Protein AF-A0A1M2V8R2-F1 (afdb_monomer)

Solvent-accessible surface area (backbone atoms only — not comparable to full-atom values): 4317 Å² total; per-residue (Å²): 137,83,82,82,78,79,81,82,78,80,81,82,78,52,76,64,57,72,52,54,67,76,41,49,65,59,53,52,51,46,53,51,49,54,53,52,52,50,53,53,47,58,49,49,56,61,29,86,89,32,34,79,36,91,84,39,92,53,29,74,59,50,55,58,63,71,73,112

Foldseek 3Di:
DDDDDDDPDPPPPDPPCVPPVVCVVVVVVVVVVCVVVVVVVVVVCVDPVNLCPPPSPCNVVSVVVVVD

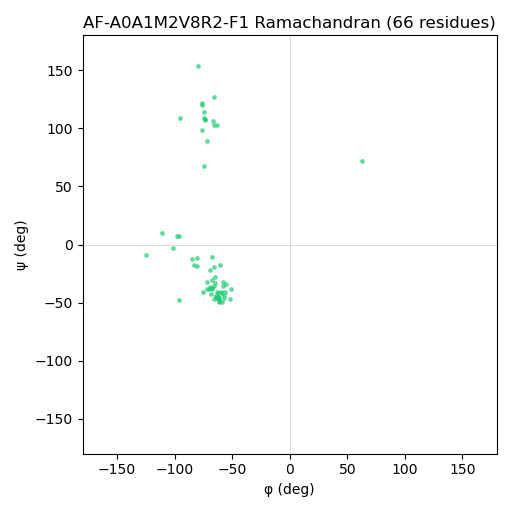Mean predicted aligned error: 10.62 Å

Structure (mmCIF, N/CA/C/O backbone):
data_AF-A0A1M2V8R2-F1
#
_entry.id   AF-A0A1M2V8R2-F1
#
loop_
_atom_site.group_PDB
_atom_site.id
_atom_site.type_symbol
_atom_site.label_atom_id
_atom_site.label_alt_id
_atom_site.label_comp_id
_atom_site.label_asym_id
_atom_site.label_entity_id
_atom_site.label_seq_id
_atom_site.pdbx_PDB_ins_code
_atom_site.Cartn_x
_atom_site.Cartn_y
_atom_site.Cartn_z
_atom_site.occupancy
_atom_site.B_iso_or_equiv
_atom_site.auth_seq_id
_atom_site.auth_comp_id
_atom_site.auth_asym_id
_atom_site.auth_atom_id
_atom_site.pdbx_PDB_model_num
ATOM 1 N N . MET A 1 1 ? -56.706 11.838 31.094 1.00 48.53 1 MET A N 1
ATOM 2 C CA . MET A 1 1 ? -55.506 10.998 31.294 1.00 48.53 1 MET A CA 1
ATOM 3 C C . MET A 1 1 ? -54.791 10.871 29.955 1.00 48.53 1 MET A C 1
ATOM 5 O O . MET A 1 1 ? -55.114 9.975 29.190 1.00 48.53 1 MET A O 1
ATOM 9 N N . SER A 1 2 ? -53.888 11.803 29.636 1.00 52.72 2 SER A N 1
ATOM 10 C CA . SER A 1 2 ? -53.021 11.698 28.454 1.00 52.72 2 SER A CA 1
ATOM 11 C C . SER A 1 2 ? -51.699 11.101 28.903 1.00 52.72 2 SER A C 1
ATOM 13 O O . SER A 1 2 ? -50.951 11.739 29.639 1.00 52.72 2 SER A O 1
ATOM 15 N N . GLN A 1 3 ? -51.450 9.852 28.521 1.00 58.88 3 GLN A N 1
ATOM 16 C CA . GLN A 1 3 ? -50.177 9.196 28.782 1.00 58.88 3 GLN A CA 1
ATOM 17 C C . GLN A 1 3 ? -49.134 9.770 27.821 1.00 58.88 3 GLN A C 1
ATOM 19 O O . GLN A 1 3 ? -49.239 9.612 26.606 1.00 58.88 3 GLN A O 1
ATOM 24 N N . HIS A 1 4 ? -48.148 10.475 28.370 1.00 59.22 4 HIS A N 1
ATOM 25 C CA . HIS A 1 4 ? -46.989 10.939 27.623 1.00 59.22 4 HIS A CA 1
ATOM 26 C C . HIS A 1 4 ? -46.086 9.730 27.355 1.00 59.22 4 HIS A C 1
ATOM 28 O O . HIS A 1 4 ? -45.454 9.205 28.267 1.00 59.22 4 HIS A O 1
ATOM 34 N N . VAL A 1 5 ? -46.043 9.272 26.105 1.00 67.88 5 VAL A N 1
ATOM 35 C CA . VAL A 1 5 ? -45.083 8.257 25.654 1.00 67.88 5 VAL A CA 1
ATOM 36 C C . VAL A 1 5 ? -43.723 8.946 25.482 1.00 67.88 5 VAL A C 1
ATOM 38 O O . VAL A 1 5 ? -43.648 9.910 24.715 1.00 67.88 5 VAL A O 1
ATOM 41 N N . PRO A 1 6 ? -42.655 8.535 26.190 1.00 60.50 6 PRO A N 1
ATOM 42 C CA . PRO A 1 6 ? -41.335 9.115 25.990 1.00 60.50 6 PRO A CA 1
ATOM 43 C C . PRO A 1 6 ? -40.716 8.567 24.698 1.00 60.50 6 PRO A C 1
ATOM 45 O O . PRO A 1 6 ? -40.550 7.359 24.533 1.00 60.50 6 PRO A O 1
ATOM 48 N N . LEU A 1 7 ? -40.368 9.466 23.773 1.00 66.44 7 LEU A N 1
ATOM 49 C CA . LEU A 1 7 ? -39.612 9.138 22.564 1.00 66.44 7 LEU A CA 1
ATOM 50 C C . LEU A 1 7 ? -38.198 8.706 22.970 1.00 66.44 7 LEU A C 1
ATOM 52 O O . LEU A 1 7 ? -37.372 9.525 23.383 1.00 66.44 7 LEU A O 1
ATOM 56 N N . GLN A 1 8 ? -37.945 7.404 22.881 1.00 59.78 8 GLN A N 1
ATOM 57 C CA . GLN A 1 8 ? -36.669 6.777 23.196 1.00 59.78 8 GLN A CA 1
ATOM 58 C C . GLN A 1 8 ? -35.599 7.302 22.222 1.00 59.78 8 GLN A C 1
ATOM 60 O O . GLN A 1 8 ? -35.571 6.940 21.050 1.00 59.78 8 GLN A O 1
ATOM 65 N N . HIS A 1 9 ? -34.758 8.225 22.695 1.00 58.88 9 HIS A N 1
ATOM 66 C CA . HIS A 1 9 ? -33.647 8.783 21.928 1.00 58.88 9 HIS A CA 1
ATOM 67 C C . HIS A 1 9 ? -32.530 7.737 21.821 1.00 58.88 9 HIS A C 1
ATOM 69 O O . HIS A 1 9 ? -31.824 7.454 22.789 1.00 58.88 9 HIS A O 1
ATOM 75 N N . SER A 1 10 ? -32.369 7.154 20.636 1.00 58.53 10 SER A N 1
ATOM 76 C CA . SER A 1 10 ? -31.273 6.244 20.304 1.00 58.53 10 SER A CA 1
ATOM 77 C C . SER A 1 10 ? -29.937 6.994 20.329 1.00 58.53 10 SER A C 1
ATOM 79 O O . SER A 1 10 ? -29.598 7.730 19.403 1.00 58.53 10 SER A O 1
ATOM 81 N N . HIS A 1 11 ? -29.155 6.819 21.394 1.00 59.44 11 HIS A N 1
ATOM 82 C CA . HIS A 1 11 ? -27.786 7.324 21.470 1.00 59.44 11 HIS A CA 1
ATOM 83 C C . HIS A 1 11 ? -26.870 6.506 20.546 1.00 59.44 11 HIS A C 1
ATOM 85 O O . HIS A 1 11 ? -26.256 5.528 20.967 1.00 59.44 11 HIS A O 1
ATOM 91 N N . HIS A 1 12 ? -26.739 6.913 19.283 1.00 61.06 12 HIS A N 1
ATOM 92 C CA . HIS A 1 12 ? -25.721 6.389 18.369 1.00 61.06 12 HIS A CA 1
ATOM 93 C C . HIS A 1 12 ? -24.339 6.961 18.726 1.00 61.06 12 HIS A C 1
ATOM 95 O O . HIS A 1 12 ? -23.760 7.756 17.988 1.00 61.06 12 HIS A O 1
ATOM 101 N N . HIS A 1 13 ? -23.798 6.578 19.882 1.00 59.69 13 HIS A N 1
ATOM 102 C CA . HIS A 1 13 ? -22.420 6.906 20.222 1.00 59.69 13 HIS A CA 1
ATOM 103 C C . HIS A 1 13 ? -21.464 5.985 19.450 1.00 59.69 13 HIS A C 1
ATOM 105 O O . HIS A 1 13 ? -21.156 4.866 19.847 1.00 59.69 13 HIS A O 1
ATOM 111 N N . THR A 1 14 ? -20.949 6.531 18.348 1.00 63.16 14 THR A N 1
ATOM 112 C CA . THR A 1 14 ? -19.611 6.254 17.805 1.00 63.16 14 THR A CA 1
ATOM 113 C C . THR A 1 14 ? -19.311 4.819 17.346 1.00 63.16 14 THR A C 1
ATOM 115 O O . THR A 1 14 ? -18.457 4.138 17.907 1.00 63.16 14 THR A O 1
ATOM 118 N N . SER A 1 15 ? -19.903 4.399 16.226 1.00 63.94 15 SER A N 1
ATOM 119 C CA . SER A 1 15 ? -19.515 3.169 15.508 1.00 63.94 15 SER A CA 1
ATOM 120 C C . SER A 1 15 ? -18.040 3.161 15.068 1.00 63.94 15 SER A C 1
ATOM 122 O O . SER A 1 15 ? -17.391 2.119 15.063 1.00 63.94 15 SER A O 1
ATOM 124 N N . PHE A 1 16 ? -17.474 4.330 14.750 1.00 71.56 16 PHE A N 1
ATOM 125 C CA . PHE A 1 16 ? -16.078 4.448 14.319 1.00 71.56 16 PHE A CA 1
ATOM 126 C C . PHE A 1 16 ? -15.070 4.181 15.449 1.00 71.56 16 PHE A C 1
ATOM 128 O O . PHE A 1 16 ? -14.040 3.548 15.222 1.00 71.56 16 PHE A O 1
ATOM 135 N N . THR A 1 17 ? -15.353 4.622 16.682 1.00 78.38 17 TH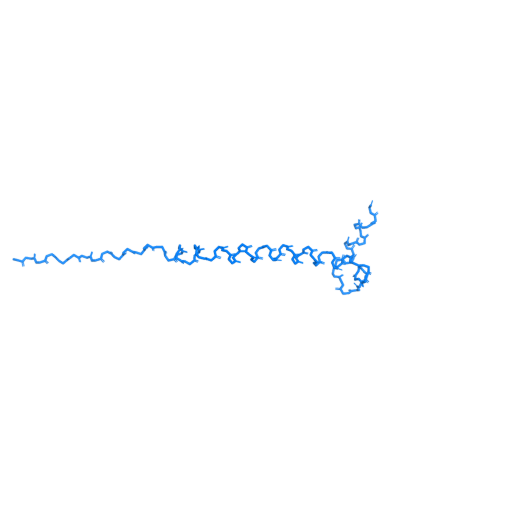R A N 1
ATOM 136 C CA . THR A 1 17 ? -14.407 4.472 17.805 1.00 78.38 17 THR A CA 1
ATOM 137 C C . THR A 1 17 ? -14.320 3.017 18.265 1.00 78.38 17 THR A C 1
ATOM 139 O O . THR A 1 17 ? -13.237 2.570 18.632 1.00 78.38 17 THR A O 1
ATOM 142 N N . GLN A 1 18 ? -15.413 2.254 18.163 1.00 83.44 18 GLN A N 1
ATOM 143 C CA . GLN A 1 18 ? -15.455 0.825 18.494 1.00 83.44 18 GLN A CA 1
ATOM 144 C C . GLN A 1 18 ? -14.584 -0.031 17.565 1.00 83.44 18 GLN A C 1
ATOM 146 O O . GLN A 1 18 ? -14.070 -1.058 17.998 1.00 83.44 18 GLN A O 1
ATOM 151 N N . VAL A 1 19 ? -14.373 0.405 16.318 1.00 86.31 19 VAL A N 1
ATOM 152 C CA . VAL A 1 19 ? -13.545 -0.315 15.336 1.00 86.31 19 VAL A CA 1
ATOM 153 C C . VAL A 1 19 ? -12.118 0.229 15.298 1.00 86.31 19 VAL A C 1
ATOM 155 O O . VAL A 1 19 ? -11.163 -0.537 15.374 1.00 86.31 19 VAL A O 1
ATOM 158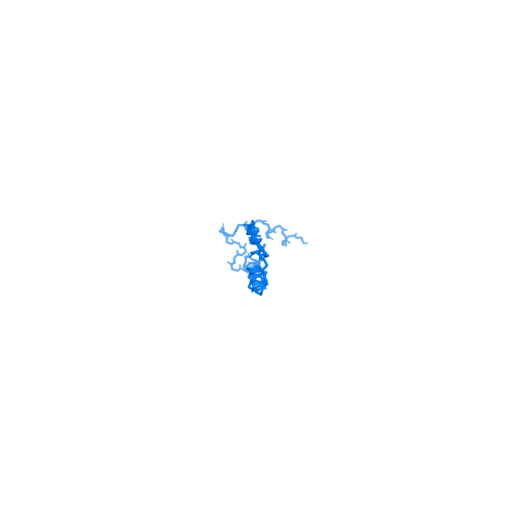 N N . ALA A 1 20 ? -11.927 1.547 15.235 1.00 88.88 20 ALA A N 1
ATOM 159 C CA . ALA A 1 20 ? -10.592 2.129 15.084 1.00 88.88 20 ALA A CA 1
ATOM 160 C C . ALA A 1 20 ? -9.708 1.943 16.335 1.00 88.88 20 ALA A C 1
ATOM 162 O O . ALA A 1 20 ? -8.502 1.713 16.224 1.00 88.88 20 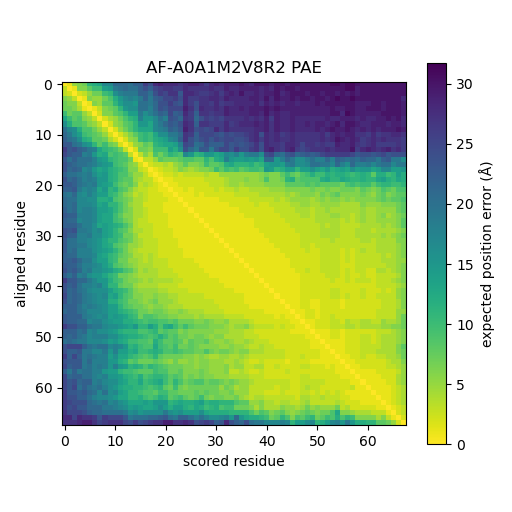ALA A O 1
ATOM 163 N N . LYS A 1 21 ? -10.300 2.012 17.536 1.00 87.19 21 LYS A N 1
ATOM 164 C CA . LYS A 1 21 ? -9.581 1.938 18.820 1.00 87.19 21 LYS A CA 1
ATOM 165 C C . LYS A 1 21 ? -8.952 0.567 19.110 1.00 87.19 21 LYS A C 1
ATOM 167 O O . LYS A 1 21 ? -7.864 0.567 19.661 1.00 87.19 21 LYS A O 1
ATOM 172 N N . PRO A 1 22 ? -9.545 -0.593 18.786 1.00 94.56 22 PRO A N 1
ATOM 173 C CA . PRO A 1 22 ? -8.832 -1.868 18.906 1.00 94.56 22 PRO A CA 1
ATOM 174 C C . PRO A 1 22 ? -7.896 -2.160 17.724 1.00 94.56 22 PRO A C 1
ATOM 176 O O . PRO A 1 22 ? -7.001 -2.989 17.859 1.00 94.56 22 PRO A O 1
ATOM 179 N N . MET A 1 23 ? -8.072 -1.501 16.573 1.00 96.31 23 MET A N 1
ATOM 180 C CA . MET A 1 23 ? -7.308 -1.806 15.354 1.00 96.31 23 MET A CA 1
ATOM 181 C C . MET A 1 23 ? -5.928 -1.142 15.270 1.00 96.31 23 MET A C 1
ATOM 183 O O . MET A 1 23 ? -5.082 -1.600 14.501 1.00 96.31 23 MET A O 1
ATOM 187 N N . TRP A 1 24 ? -5.656 -0.098 16.061 1.00 94.50 24 TRP A N 1
ATOM 188 C CA . TRP A 1 24 ? -4.387 0.639 15.973 1.00 94.50 24 TRP A CA 1
ATOM 189 C C . TRP A 1 24 ? -3.110 -0.215 16.123 1.00 94.50 24 TRP A C 1
ATOM 191 O O . TRP A 1 24 ? -2.153 0.098 15.413 1.00 94.50 24 TRP A O 1
ATOM 201 N N . PRO A 1 25 ? -3.043 -1.297 16.936 1.00 97.19 25 PRO A N 1
ATOM 202 C CA . PRO A 1 25 ? -1.828 -2.105 17.030 1.00 97.19 25 PRO A CA 1
ATOM 203 C C . PRO A 1 25 ? -1.520 -2.822 15.712 1.00 97.19 25 PRO A C 1
ATOM 205 O O . PRO A 1 25 ? -0.361 -2.925 15.323 1.00 97.19 25 PRO A O 1
ATOM 208 N N . PHE A 1 26 ? -2.550 -3.263 14.983 1.00 97.50 26 PHE A N 1
ATOM 209 C CA . PHE A 1 26 ? -2.393 -3.931 13.689 1.00 97.50 26 PHE A CA 1
ATOM 210 C C . PHE A 1 26 ? -1.963 -2.955 12.599 1.00 97.50 26 PHE A C 1
ATOM 212 O O . PHE A 1 26 ? -1.111 -3.288 11.776 1.00 97.50 26 PHE A O 1
ATOM 219 N N . VAL A 1 27 ? -2.501 -1.733 12.616 1.00 97.56 27 VAL A N 1
ATOM 220 C CA . VAL A 1 27 ? -2.053 -0.663 11.715 1.00 97.56 27 VAL A CA 1
ATOM 221 C C . VAL A 1 27 ? -0.594 -0.306 12.000 1.00 97.56 27 VAL A C 1
ATOM 223 O O . VAL A 1 27 ? 0.204 -0.231 11.068 1.00 97.56 27 VAL A O 1
ATOM 226 N N . ALA A 1 28 ? -0.221 -0.148 13.273 1.00 97.94 28 ALA A N 1
ATOM 227 C CA . ALA A 1 28 ? 1.151 0.153 13.675 1.00 97.94 28 ALA A CA 1
ATOM 228 C C . ALA A 1 28 ? 2.129 -0.962 13.273 1.00 97.94 28 ALA A C 1
ATOM 230 O O . ALA A 1 28 ? 3.174 -0.683 12.684 1.00 97.94 28 ALA A O 1
ATOM 231 N N . ALA A 1 29 ? 1.768 -2.223 13.529 1.00 98.25 29 ALA A N 1
ATOM 232 C CA . ALA A 1 29 ? 2.564 -3.374 13.118 1.00 98.25 29 ALA A CA 1
ATOM 233 C C . ALA A 1 29 ? 2.713 -3.432 11.593 1.00 98.25 29 ALA A C 1
ATOM 235 O O . ALA A 1 29 ? 3.824 -3.578 11.093 1.00 98.25 29 ALA A O 1
ATOM 236 N N . SER A 1 30 ? 1.619 -3.227 10.853 1.00 98.44 30 SER A N 1
ATOM 237 C CA . SER A 1 30 ? 1.647 -3.194 9.388 1.00 98.44 30 SER A CA 1
ATOM 238 C C . SER A 1 30 ? 2.583 -2.101 8.883 1.00 98.44 30 SER A C 1
ATOM 240 O O . SER A 1 30 ? 3.456 -2.378 8.067 1.00 98.44 30 SER A O 1
ATOM 242 N N . ALA A 1 31 ? 2.458 -0.875 9.398 1.00 98.50 31 ALA A N 1
ATOM 243 C CA . ALA A 1 31 ? 3.321 0.240 9.014 1.00 98.50 31 ALA A CA 1
ATOM 244 C C . ALA A 1 31 ? 4.808 -0.075 9.256 1.00 98.50 31 ALA A C 1
ATOM 246 O O . ALA A 1 31 ? 5.639 0.171 8.379 1.00 98.50 31 ALA A O 1
ATOM 247 N N . LEU A 1 32 ? 5.136 -0.678 10.403 1.00 98.50 32 LEU A N 1
ATOM 248 C CA . LEU A 1 32 ? 6.495 -1.126 10.700 1.00 98.50 32 LEU A CA 1
ATOM 249 C C . LEU A 1 32 ? 6.969 -2.198 9.705 1.00 98.50 32 LEU A C 1
ATOM 251 O O . LEU A 1 32 ? 8.073 -2.091 9.173 1.00 98.50 32 LEU A O 1
ATOM 255 N N . THR A 1 33 ? 6.143 -3.201 9.406 1.00 98.44 33 THR A N 1
ATOM 256 C CA . THR A 1 33 ? 6.481 -4.247 8.432 1.00 98.44 33 THR A CA 1
ATOM 257 C C . THR A 1 33 ? 6.714 -3.667 7.041 1.00 98.44 33 THR A C 1
ATOM 259 O O . THR A 1 33 ? 7.732 -3.980 6.428 1.00 98.44 33 THR A O 1
ATOM 262 N N . PHE A 1 34 ? 5.833 -2.791 6.552 1.00 98.38 34 PHE A N 1
ATOM 263 C CA . PHE A 1 34 ? 6.006 -2.138 5.252 1.00 98.38 34 PHE A CA 1
ATOM 264 C C . PHE A 1 34 ? 7.299 -1.325 5.194 1.00 98.38 34 PHE A C 1
ATOM 266 O O . PHE A 1 34 ? 8.015 -1.395 4.196 1.00 98.38 34 PHE A O 1
ATOM 273 N N . PHE A 1 35 ? 7.642 -0.608 6.267 1.00 98.25 35 PHE A N 1
ATOM 274 C CA . PHE A 1 35 ? 8.905 0.121 6.339 1.00 98.25 35 PHE A CA 1
ATOM 275 C C . PHE A 1 35 ? 10.114 -0.818 6.240 1.00 98.25 35 PHE A C 1
ATOM 277 O O . PHE A 1 35 ? 11.016 -0.578 5.437 1.00 98.25 35 PHE A O 1
ATOM 284 N N . LEU A 1 36 ? 10.130 -1.899 7.023 1.00 98.44 36 LEU A N 1
ATOM 285 C CA . LEU A 1 36 ? 11.245 -2.849 7.036 1.00 98.44 36 LEU A CA 1
ATOM 286 C C . LEU A 1 36 ? 11.387 -3.587 5.701 1.00 98.44 36 LEU A C 1
ATOM 288 O O . LEU A 1 36 ? 12.487 -3.650 5.152 1.00 98.44 36 LEU A O 1
ATOM 292 N N . VAL A 1 37 ? 10.282 -4.098 5.153 1.00 98.06 37 VAL A N 1
ATOM 293 C CA . VAL A 1 37 ? 10.268 -4.782 3.853 1.00 98.06 37 VAL A CA 1
ATOM 294 C C . VAL A 1 37 ? 10.691 -3.827 2.742 1.00 98.06 37 VAL A C 1
ATOM 296 O O . VAL A 1 37 ? 11.504 -4.216 1.910 1.00 98.06 37 VAL A O 1
ATOM 299 N N . GLY A 1 38 ? 10.228 -2.575 2.765 1.00 97.25 38 GLY A N 1
ATOM 300 C CA . GLY A 1 38 ? 10.654 -1.559 1.802 1.00 97.25 38 GLY A CA 1
ATOM 301 C C . GLY A 1 38 ? 12.171 -1.358 1.810 1.00 97.25 38 GLY A C 1
ATOM 302 O O . GLY A 1 38 ? 12.805 -1.410 0.760 1.00 97.25 38 GLY A O 1
ATOM 303 N N . LYS A 1 39 ? 12.792 -1.245 2.992 1.00 96.75 39 LYS A N 1
ATOM 304 C CA . LYS A 1 39 ? 14.258 -1.122 3.089 1.00 96.75 39 LYS A CA 1
ATOM 305 C C . LYS A 1 39 ? 14.999 -2.383 2.660 1.00 96.75 39 LYS A C 1
ATOM 307 O O . LYS A 1 39 ? 16.030 -2.283 1.998 1.00 96.75 39 LYS A O 1
ATOM 312 N N . ALA A 1 40 ? 14.475 -3.558 2.991 1.00 97.31 40 ALA A N 1
ATOM 313 C CA . ALA A 1 40 ? 15.051 -4.814 2.526 1.00 97.31 40 ALA A CA 1
ATOM 314 C C . ALA A 1 40 ? 14.986 -4.931 0.992 1.00 97.31 40 ALA A C 1
ATOM 316 O O . ALA A 1 40 ? 15.965 -5.335 0.364 1.00 97.31 40 ALA A O 1
ATOM 317 N N . GLN A 1 41 ? 13.872 -4.525 0.378 1.00 95.12 41 GLN A N 1
ATOM 318 C CA . GLN A 1 41 ? 13.712 -4.489 -1.077 1.00 95.12 41 GLN A CA 1
ATOM 319 C C . GLN A 1 41 ? 14.672 -3.487 -1.725 1.00 95.12 41 GLN A C 1
ATOM 321 O O . GLN A 1 41 ? 15.358 -3.856 -2.676 1.00 95.12 41 GLN A O 1
ATOM 326 N N . ASP A 1 42 ? 14.799 -2.275 -1.173 1.00 94.19 42 ASP A N 1
ATOM 327 C CA . ASP A 1 42 ? 15.747 -1.256 -1.647 1.00 94.19 42 ASP A CA 1
ATOM 328 C C . ASP A 1 42 ? 17.194 -1.769 -1.653 1.00 94.19 42 ASP A C 1
ATOM 330 O O . ASP A 1 42 ? 17.955 -1.506 -2.589 1.00 94.19 42 ASP A O 1
ATOM 334 N N . MET A 1 43 ? 17.588 -2.510 -0.615 1.00 94.06 43 MET A N 1
ATOM 335 C CA . MET A 1 43 ? 18.898 -3.161 -0.554 1.00 94.06 43 MET A CA 1
ATOM 336 C C . MET A 1 43 ? 19.013 -4.300 -1.568 1.00 94.06 43 MET A C 1
ATOM 338 O O . MET A 1 43 ? 20.036 -4.417 -2.240 1.00 94.06 43 MET A O 1
ATOM 342 N N . GLY A 1 44 ? 17.966 -5.114 -1.710 1.00 94.31 44 GLY A N 1
ATOM 343 C CA . GLY A 1 44 ? 17.925 -6.252 -2.626 1.00 94.31 44 GLY A CA 1
ATOM 344 C C . GLY A 1 44 ? 18.096 -5.841 -4.086 1.00 94.31 44 GLY A C 1
ATOM 345 O O . GLY A 1 44 ? 18.980 -6.366 -4.764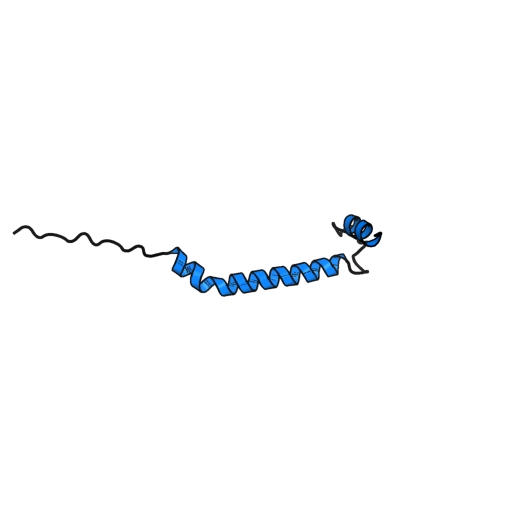 1.00 94.31 44 GLY A O 1
ATOM 346 N N . VAL A 1 45 ? 17.343 -4.839 -4.555 1.00 94.69 45 VAL A N 1
ATOM 347 C CA . VAL A 1 45 ? 17.467 -4.317 -5.933 1.00 94.69 45 VAL A CA 1
ATOM 348 C C . VAL A 1 45 ? 18.819 -3.643 -6.184 1.00 94.69 45 VAL A C 1
ATOM 350 O O . VAL A 1 45 ? 19.244 -3.496 -7.327 1.00 94.69 45 VAL A O 1
ATOM 353 N N . LYS A 1 46 ? 19.519 -3.255 -5.114 1.00 93.19 46 LYS A N 1
ATOM 354 C CA . LYS A 1 46 ? 20.885 -2.730 -5.135 1.00 93.19 46 LYS A CA 1
ATOM 355 C C . LYS A 1 46 ? 21.932 -3.798 -4.800 1.00 93.19 46 LYS A C 1
ATOM 357 O O . LYS A 1 46 ? 23.097 -3.467 -4.675 1.00 93.19 46 LYS A O 1
ATOM 362 N N . SER A 1 47 ? 21.620 -5.075 -4.668 1.00 92.69 47 SER A N 1
ATOM 363 C CA . SER A 1 47 ? 22.665 -6.082 -4.421 1.00 92.69 47 SER A CA 1
ATOM 364 C C . SER A 1 47 ? 23.396 -6.474 -5.711 1.00 92.69 47 SER A C 1
ATOM 366 O O . SER A 1 47 ? 22.831 -6.383 -6.799 1.00 92.69 47 SER A O 1
ATOM 368 N N . GLU A 1 48 ? 24.647 -6.927 -5.618 1.00 90.19 48 GLU A N 1
ATOM 369 C CA . GLU A 1 48 ? 25.481 -7.262 -6.789 1.00 90.19 48 GLU A CA 1
ATOM 370 C C . GLU A 1 48 ? 24.787 -8.201 -7.788 1.00 90.19 48 GLU A C 1
ATOM 372 O O . GLU A 1 48 ? 24.871 -7.982 -8.994 1.00 90.19 48 GLU A O 1
ATOM 377 N N . GLY A 1 49 ? 24.022 -9.180 -7.293 1.00 90.56 49 GLY A N 1
ATOM 378 C CA . GLY A 1 49 ? 23.293 -10.135 -8.132 1.00 90.56 49 GLY A CA 1
ATOM 379 C C . GLY A 1 49 ? 22.122 -9.543 -8.924 1.00 90.56 49 GLY A C 1
ATOM 380 O O . GLY A 1 49 ? 21.737 -10.119 -9.936 1.00 90.56 49 GLY A O 1
ATOM 381 N N . PHE A 1 50 ? 21.566 -8.402 -8.504 1.00 91.56 50 PHE A N 1
ATOM 382 C CA . PHE A 1 50 ? 20.334 -7.843 -9.086 1.00 91.56 50 PHE A CA 1
ATOM 383 C C . PHE A 1 50 ? 20.472 -6.404 -9.600 1.00 91.56 50 PHE A C 1
ATOM 385 O O . PHE A 1 50 ? 19.577 -5.909 -10.288 1.00 91.56 50 PHE A O 1
ATOM 392 N N . ARG A 1 51 ? 21.591 -5.721 -9.326 1.00 90.62 51 ARG A N 1
ATOM 393 C CA . ARG A 1 51 ? 21.837 -4.329 -9.756 1.00 90.62 51 ARG A CA 1
ATOM 394 C C . ARG A 1 51 ? 21.762 -4.121 -11.265 1.00 90.62 51 ARG A C 1
ATOM 396 O O . ARG A 1 51 ? 21.296 -3.074 -11.702 1.00 90.62 51 ARG A O 1
ATOM 403 N N . ASN A 1 52 ? 22.212 -5.114 -12.027 1.00 91.06 52 ASN A N 1
ATOM 404 C CA . ASN A 1 52 ? 22.282 -5.075 -13.488 1.00 91.06 52 ASN A CA 1
ATOM 405 C C . ASN A 1 52 ? 21.272 -6.025 -14.152 1.00 91.06 52 ASN A C 1
ATOM 407 O O . ASN A 1 52 ? 21.357 -6.257 -15.357 1.00 91.06 52 ASN A O 1
ATOM 411 N N . ASP A 1 53 ? 20.337 -6.601 -13.387 1.00 91.94 53 ASP A N 1
ATOM 412 C CA . 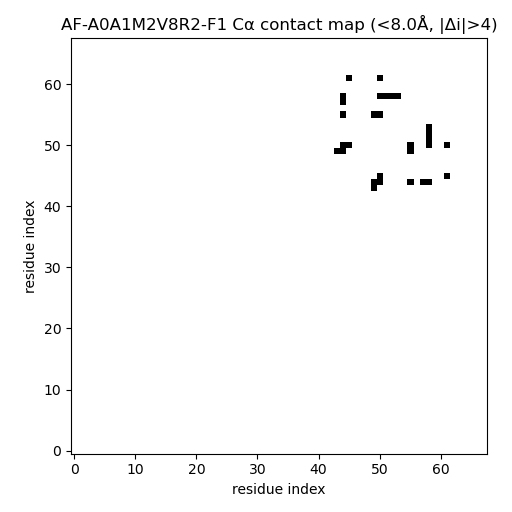ASP A 1 53 ? 19.301 -7.466 -13.953 1.00 91.94 53 ASP A CA 1
ATOM 413 C C . ASP A 1 53 ? 18.377 -6.626 -14.860 1.00 91.94 53 ASP A C 1
ATOM 415 O O . ASP A 1 53 ? 17.844 -5.611 -14.400 1.00 91.94 53 ASP A O 1
ATOM 419 N N . PRO A 1 54 ? 18.141 -7.017 -16.129 1.00 90.19 54 PRO A N 1
ATOM 420 C CA . PRO A 1 54 ? 17.256 -6.283 -17.039 1.00 90.19 54 PRO A CA 1
ATOM 421 C C . PRO A 1 54 ? 15.801 -6.182 -16.550 1.00 90.19 54 PRO A C 1
ATOM 423 O O . PRO A 1 54 ? 15.051 -5.335 -17.032 1.00 90.19 54 PRO A O 1
ATOM 426 N N . ARG A 1 55 ? 15.383 -7.02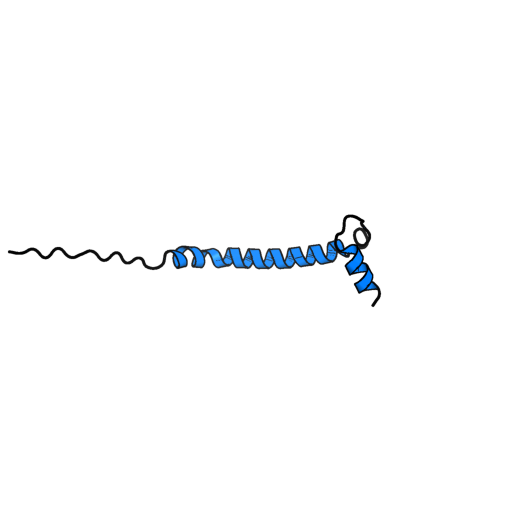8 -15.603 1.00 93.38 55 ARG A N 1
ATOM 427 C CA . ARG A 1 55 ? 14.054 -6.986 -14.972 1.00 93.38 55 ARG A CA 1
ATOM 428 C C . ARG A 1 55 ? 13.982 -6.007 -13.806 1.00 93.38 55 ARG A C 1
ATOM 430 O O . ARG A 1 55 ? 12.881 -5.724 -13.342 1.00 93.38 55 ARG A O 1
ATOM 437 N N . ASN A 1 56 ? 15.116 -5.508 -13.311 1.00 94.50 56 ASN A N 1
ATOM 438 C CA . A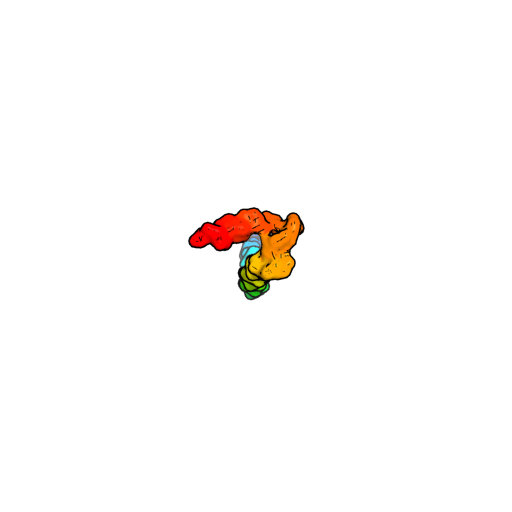SN A 1 56 ? 15.147 -4.536 -12.228 1.00 94.50 56 ASN A CA 1
ATOM 439 C C . ASN A 1 56 ? 14.711 -3.155 -12.756 1.00 94.50 56 ASN A C 1
ATOM 441 O O . ASN A 1 56 ? 15.483 -2.498 -13.463 1.00 94.50 56 ASN A O 1
ATOM 445 N N . PRO A 1 57 ? 13.515 -2.656 -12.387 1.00 93.06 57 PRO A N 1
ATOM 446 C CA . PRO A 1 57 ? 13.001 -1.389 -12.910 1.00 93.06 57 PRO A CA 1
ATOM 447 C C . PRO A 1 57 ? 13.815 -0.173 -12.434 1.00 93.06 57 PRO A C 1
ATOM 449 O O . PRO A 1 57 ? 13.644 0.934 -12.948 1.00 93.06 57 PRO A O 1
ATOM 452 N N . TYR A 1 58 ? 14.715 -0.360 -11.465 1.00 93.44 58 TYR A N 1
ATOM 453 C CA . TYR A 1 58 ? 15.549 0.691 -10.893 1.00 93.44 58 TYR A CA 1
ATOM 454 C C . TYR A 1 58 ? 16.984 0.699 -11.430 1.00 93.44 58 TYR A C 1
ATOM 456 O O . TYR A 1 58 ? 17.733 1.608 -11.075 1.00 93.44 58 TYR A O 1
ATOM 464 N N . ALA A 1 59 ? 17.380 -0.238 -12.301 1.00 90.06 59 ALA A N 1
ATOM 465 C CA . ALA A 1 59 ? 18.767 -0.384 -12.765 1.00 90.06 59 ALA A CA 1
ATOM 466 C C . ALA A 1 59 ? 19.367 0.934 -13.301 1.00 90.06 59 ALA A C 1
ATOM 468 O O . ALA A 1 59 ? 20.440 1.358 -12.874 1.00 90.06 59 ALA A O 1
ATOM 469 N N . ALA A 1 60 ? 18.629 1.656 -14.153 1.00 88.38 60 ALA A N 1
ATOM 470 C CA . ALA A 1 60 ? 19.077 2.938 -14.707 1.00 88.38 60 ALA A CA 1
ATOM 471 C C . ALA A 1 60 ? 19.235 4.046 -13.646 1.00 88.38 60 ALA A C 1
ATOM 473 O O . ALA A 1 60 ? 20.104 4.908 -13.770 1.00 88.38 60 ALA A O 1
ATOM 474 N N . GLN A 1 61 ? 18.399 4.047 -12.603 1.00 89.44 61 GLN A N 1
ATOM 475 C CA . GLN A 1 61 ? 18.494 5.014 -11.502 1.00 89.44 61 GLN A CA 1
ATOM 476 C C . GLN A 1 61 ? 19.665 4.675 -10.577 1.00 89.44 61 GLN A C 1
ATOM 478 O O . GLN A 1 61 ? 20.411 5.565 -10.176 1.00 89.44 61 GLN A O 1
ATOM 483 N N . ILE A 1 62 ? 19.855 3.387 -10.287 1.00 88.69 62 ILE A N 1
ATOM 484 C CA . ILE A 1 62 ? 20.957 2.885 -9.465 1.00 88.69 62 ILE A CA 1
ATOM 485 C C . ILE A 1 62 ? 22.299 3.201 -10.130 1.00 88.69 62 ILE A C 1
ATOM 487 O O . ILE A 1 62 ? 23.182 3.715 -9.450 1.00 88.69 62 ILE A O 1
ATOM 491 N N . ALA A 1 63 ? 22.429 2.972 -11.443 1.00 85.19 63 ALA A N 1
ATOM 492 C CA . ALA A 1 63 ? 23.643 3.275 -12.203 1.00 85.19 63 ALA A CA 1
ATOM 493 C C . ALA A 1 63 ? 24.020 4.768 -12.141 1.00 85.19 63 ALA A C 1
ATOM 495 O O . ALA A 1 63 ? 25.186 5.102 -11.937 1.00 85.19 63 ALA A O 1
ATOM 496 N N . LYS A 1 64 ? 23.028 5.667 -12.248 1.00 86.31 64 LYS A N 1
ATOM 497 C CA . LYS A 1 64 ? 23.227 7.121 -12.096 1.00 86.31 64 LYS A CA 1
ATOM 498 C C . LYS A 1 64 ? 23.680 7.496 -10.683 1.00 86.31 64 LYS A C 1
ATOM 500 O O . LYS A 1 64 ? 24.604 8.282 -10.536 1.00 86.31 64 LYS A O 1
ATOM 505 N N . GLN A 1 65 ? 23.057 6.914 -9.656 1.00 84.06 65 GLN A N 1
ATOM 506 C CA . GLN A 1 65 ? 23.401 7.172 -8.251 1.00 84.06 65 GLN A CA 1
ATOM 507 C C . GLN A 1 65 ? 24.790 6.652 -7.864 1.00 84.06 65 GLN A C 1
ATOM 509 O O . GLN A 1 65 ? 25.415 7.227 -6.984 1.00 84.06 65 GLN A O 1
ATOM 514 N N . SER A 1 66 ? 25.271 5.573 -8.488 1.00 77.38 66 SER A N 1
ATOM 515 C CA . SER A 1 66 ? 26.609 5.020 -8.232 1.00 77.38 66 SER A CA 1
ATOM 516 C C . SER A 1 66 ? 27.747 5.749 -8.950 1.00 77.38 66 SER A C 1
ATOM 518 O O . SER A 1 66 ? 28.904 5.461 -8.672 1.00 77.38 66 SER A O 1
ATOM 520 N N . HIS A 1 67 ? 27.432 6.632 -9.900 1.00 68.06 67 HIS A N 1
ATOM 521 C CA . HIS A 1 67 ? 28.412 7.388 -10.688 1.00 68.06 67 HIS A CA 1
ATOM 522 C C . HIS A 1 67 ? 28.687 8.799 -10.126 1.00 68.06 67 HIS A C 1
ATOM 524 O O . HIS A 1 67 ? 29.346 9.595 -10.794 1.00 68.06 67 HIS A O 1
ATOM 530 N N . HIS A 1 68 ? 28.151 9.113 -8.942 1.00 53.41 68 HIS A N 1
ATOM 531 C CA . HIS A 1 68 ? 28.398 10.333 -8.165 1.00 53.41 68 HIS A CA 1
ATOM 532 C C . HIS A 1 68 ? 29.320 10.010 -6.987 1.00 53.41 68 HIS A C 1
ATOM 534 O O . HIS A 1 68 ? 30.141 10.887 -6.642 1.00 53.41 68 HIS A O 1
#

InterPro domains:
  IPR006995 ATP synthase, F0 complex, subunit J [PF04911] (17-64)
  IPR006995 ATP synthase, F0 complex, subunit J [PTHR28060] (17-67)

Sequence (68 aa):
MSQHVPLQHSHHHTSFTQVAKPMWPFVAASALTF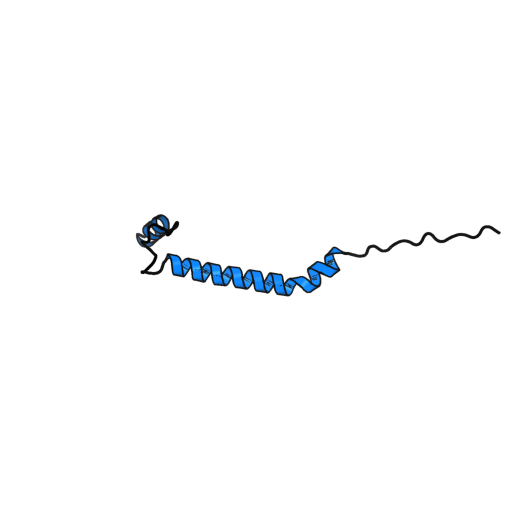FLVGKAQDMGVKSEGFRNDPRNPYAAQIAKQSHH

pLDDT: mean 84.21, std 15.09, range [48.53, 98.5]

Secondary structure (DSSP, 8-state):
--------------HHHHHHHHHHHHHHHHHHHHHHHHHHHHHHHTSTTTTT-TT-TTHHHHHHHTT-

Organism: Trametes pubescens (NCBI:txid154538)

Radius of gyration: 27.55 Å; Cα contacts (8 Å, |Δi|>4): 15; chains: 1; bounding box: 84×22×48 Å